Protein AF-S2LJ54-F1 (afdb_monomer_lite)

Radius of gyration: 14.52 Å; chains: 1; bounding box: 32×29×34 Å

pLDDT: mean 86.24, std 15.61, range [25.53, 97.94]

Secondary structure (DSSP, 8-state):
-------TT-----B-TT-PBPS--SSSPPPSSPPPPPTTHHHHHHHHHHHHTT--S--EEEEEEETTEEEEEEEESSGGGGT---

Sequence (86 aa):
MIQNDKQKNETIDYFDTQWNLLDLRQNFPNSVEPLRKPKQLEKMLDVVRNLAVGKAGFIRVDLYEINGEVYFSEYTFFSDCGFANF

Structure (mmCIF, N/CA/C/O backbone):
data_AF-S2LJ54-F1
#
_entry.id   AF-S2LJ54-F1
#
loop_
_atom_site.group_PDB
_atom_site.id
_atom_site.type_symbol
_atom_site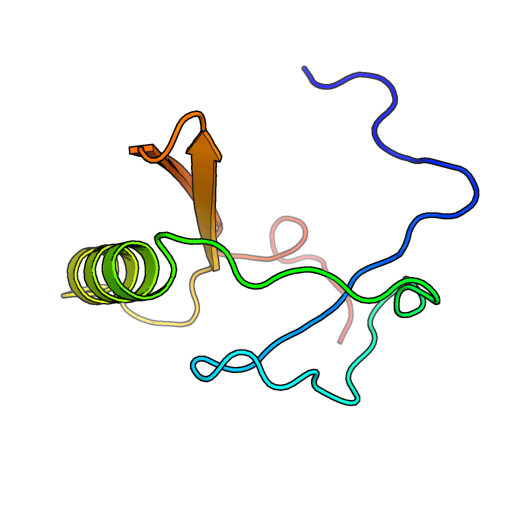.label_atom_id
_atom_site.label_alt_id
_atom_site.label_comp_id
_atom_site.label_asym_id
_atom_site.label_entity_id
_atom_site.label_seq_id
_atom_site.pdbx_PDB_ins_code
_atom_site.Cartn_x
_atom_site.Cartn_y
_atom_site.Cartn_z
_atom_site.occupancy
_atom_site.B_iso_or_equiv
_atom_site.auth_seq_id
_atom_site.auth_comp_id
_atom_site.auth_asym_id
_atom_site.auth_atom_id
_atom_site.pdbx_PDB_model_num
ATOM 1 N N . MET A 1 1 ? 9.840 -14.864 5.952 1.00 28.44 1 MET A N 1
ATOM 2 C CA . MET A 1 1 ? 10.883 -14.765 4.911 1.00 28.44 1 MET A CA 1
ATOM 3 C C . MET A 1 1 ? 10.230 -15.198 3.613 1.00 28.44 1 MET A C 1
ATOM 5 O O . MET A 1 1 ? 9.941 -16.379 3.476 1.00 28.44 1 MET A O 1
ATOM 9 N N . ILE A 1 2 ? 9.871 -14.260 2.738 1.00 29.94 2 ILE A N 1
ATOM 10 C CA . ILE A 1 2 ? 9.403 -14.617 1.395 1.00 29.94 2 ILE A CA 1
ATOM 11 C C . ILE A 1 2 ? 10.670 -14.842 0.573 1.00 29.94 2 ILE A C 1
ATOM 13 O O . ILE A 1 2 ? 11.502 -13.949 0.449 1.00 29.94 2 ILE A O 1
ATOM 17 N N . GLN A 1 3 ? 10.869 -16.075 0.126 1.00 25.53 3 GLN A N 1
ATOM 18 C CA . GLN A 1 3 ? 12.018 -16.496 -0.666 1.00 25.53 3 GLN A CA 1
ATOM 19 C C . GLN A 1 3 ? 11.524 -16.640 -2.117 1.00 25.53 3 GLN A C 1
ATOM 21 O O . GLN A 1 3 ? 10.516 -17.308 -2.327 1.00 25.53 3 GLN A O 1
ATOM 26 N N . ASN A 1 4 ? 12.211 -16.018 -3.087 1.00 34.47 4 ASN A N 1
ATOM 27 C CA . ASN A 1 4 ? 11.854 -15.943 -4.523 1.00 34.47 4 ASN A CA 1
ATOM 28 C C . ASN A 1 4 ? 10.641 -15.055 -4.904 1.00 34.47 4 ASN A C 1
ATOM 30 O O . ASN A 1 4 ? 9.784 -15.507 -5.662 1.00 34.47 4 ASN A O 1
ATOM 34 N N . ASP A 1 5 ? 10.554 -13.798 -4.449 1.00 52.00 5 ASP A N 1
ATOM 35 C CA . ASP A 1 5 ? 9.492 -12.878 -4.920 1.00 52.00 5 ASP A CA 1
ATOM 36 C C . ASP A 1 5 ? 9.749 -12.285 -6.324 1.00 52.00 5 ASP A C 1
ATOM 38 O O . ASP A 1 5 ? 8.802 -11.943 -7.028 1.00 52.00 5 ASP A O 1
ATOM 42 N N . LYS A 1 6 ? 11.010 -12.235 -6.774 1.00 55.81 6 LYS A N 1
ATOM 43 C CA . LYS A 1 6 ? 11.388 -11.625 -8.059 1.00 55.81 6 LYS A CA 1
ATOM 44 C C . LYS A 1 6 ? 11.152 -12.576 -9.223 1.00 55.81 6 LYS A C 1
ATOM 46 O O . LYS A 1 6 ? 12.001 -13.406 -9.562 1.00 55.81 6 LYS A O 1
ATOM 51 N N . GLN A 1 7 ? 9.993 -12.452 -9.857 1.00 66.94 7 GLN A N 1
ATOM 52 C CA . GLN A 1 7 ? 9.726 -13.113 -11.130 1.00 66.94 7 GLN A CA 1
ATOM 53 C C . GLN A 1 7 ? 10.460 -12.391 -12.266 1.00 66.94 7 GLN A C 1
ATOM 55 O O . GLN A 1 7 ? 10.627 -11.176 -12.255 1.00 66.94 7 GLN A O 1
ATOM 60 N N . LYS A 1 8 ? 10.883 -13.142 -13.291 1.00 69.12 8 LYS A N 1
ATOM 61 C CA . LYS A 1 8 ? 11.644 -12.601 -14.435 1.00 69.12 8 LYS A CA 1
ATOM 62 C C . LYS A 1 8 ? 10.888 -11.503 -15.206 1.00 69.12 8 LYS A C 1
ATOM 64 O O . LYS A 1 8 ? 11.522 -10.681 -15.854 1.00 69.12 8 LYS A O 1
ATOM 69 N N . ASN A 1 9 ? 9.558 -11.508 -15.105 1.00 79.31 9 ASN A N 1
ATOM 70 C CA . ASN A 1 9 ? 8.639 -10.586 -15.767 1.00 79.31 9 ASN A CA 1
ATOM 71 C C . ASN A 1 9 ? 7.720 -9.915 -14.731 1.00 79.31 9 ASN A C 1
ATOM 73 O O . ASN A 1 9 ? 6.500 -9.975 -14.852 1.00 79.31 9 ASN A O 1
ATOM 77 N N . GLU A 1 10 ? 8.297 -9.368 -13.664 1.00 84.62 10 GLU A N 1
ATOM 78 C CA . GLU A 1 10 ? 7.538 -8.626 -12.657 1.00 84.62 10 GLU A CA 1
ATOM 79 C C . GLU A 1 10 ? 6.911 -7.363 -13.266 1.00 84.62 10 GLU A C 1
ATOM 81 O O . GLU A 1 10 ? 7.553 -6.630 -14.024 1.00 84.62 10 GLU A O 1
ATOM 86 N N . THR A 1 11 ? 5.641 -7.132 -12.942 1.00 89.19 11 THR A N 1
ATOM 87 C CA . THR A 1 11 ? 4.855 -5.983 -13.398 1.00 89.19 11 THR A CA 1
ATOM 88 C C . THR A 1 11 ? 4.197 -5.318 -12.201 1.00 89.19 11 THR A C 1
ATOM 90 O O . THR A 1 11 ? 3.692 -6.018 -11.321 1.00 89.19 11 THR A O 1
ATOM 93 N N . ILE A 1 12 ? 4.152 -3.987 -12.181 1.00 89.88 12 ILE A N 1
ATOM 94 C CA . ILE A 1 12 ? 3.482 -3.222 -11.124 1.00 89.88 12 ILE A CA 1
ATOM 95 C C . ILE A 1 12 ? 2.523 -2.228 -11.764 1.00 89.88 12 ILE A C 1
ATOM 97 O O . ILE A 1 12 ? 2.923 -1.403 -12.583 1.00 89.88 12 ILE A O 1
ATOM 101 N N . ASP A 1 13 ? 1.266 -2.289 -11.334 1.00 92.38 13 ASP A N 1
ATOM 102 C CA . ASP A 1 13 ? 0.223 -1.363 -11.749 1.00 92.38 13 ASP A CA 1
ATOM 103 C C . ASP A 1 13 ? -0.171 -0.432 -10.609 1.00 92.38 13 ASP A C 1
ATOM 105 O O . ASP A 1 13 ? -0.306 -0.843 -9.454 1.00 92.38 13 ASP A O 1
ATOM 109 N N . TYR A 1 14 ? -0.398 0.830 -10.957 1.00 93.62 14 TYR A N 1
ATOM 110 C CA . TYR A 1 14 ? -0.844 1.861 -10.033 1.00 93.62 14 TYR A CA 1
ATOM 111 C C . TYR A 1 14 ? -2.244 2.300 -10.429 1.00 93.62 14 TYR A C 1
ATOM 113 O O . TYR A 1 14 ? -2.490 2.636 -11.585 1.00 93.62 14 TYR A O 1
ATOM 121 N N . PHE A 1 15 ? -3.152 2.322 -9.463 1.00 95.00 15 PHE A N 1
ATOM 122 C CA . PHE A 1 15 ? -4.528 2.756 -9.663 1.00 95.00 15 PHE A CA 1
ATOM 123 C C . PHE A 1 15 ? -4.845 3.920 -8.731 1.00 95.00 15 PHE A C 1
ATOM 125 O O . PHE A 1 15 ? -4.299 4.009 -7.628 1.00 95.00 15 PHE A O 1
ATOM 132 N N . ASP A 1 16 ? -5.743 4.802 -9.159 1.00 96.25 16 ASP A N 1
ATOM 133 C CA . ASP A 1 16 ? -6.350 5.770 -8.251 1.00 96.25 16 ASP A CA 1
ATOM 134 C C . ASP A 1 16 ? -7.411 5.118 -7.343 1.00 96.25 16 ASP A C 1
ATOM 136 O O . ASP A 1 16 ? -7.726 3.927 -7.429 1.00 96.25 16 ASP A O 1
ATOM 140 N N . THR A 1 17 ? -8.003 5.919 -6.457 1.00 96.38 17 THR A N 1
ATOM 141 C CA . THR A 1 17 ? -9.046 5.456 -5.528 1.00 96.38 17 THR A CA 1
ATOM 142 C C . THR A 1 17 ? -10.350 5.053 -6.222 1.00 96.38 17 THR A C 1
ATOM 144 O O . THR A 1 17 ? -11.189 4.403 -5.603 1.00 96.38 17 THR A O 1
ATOM 147 N N .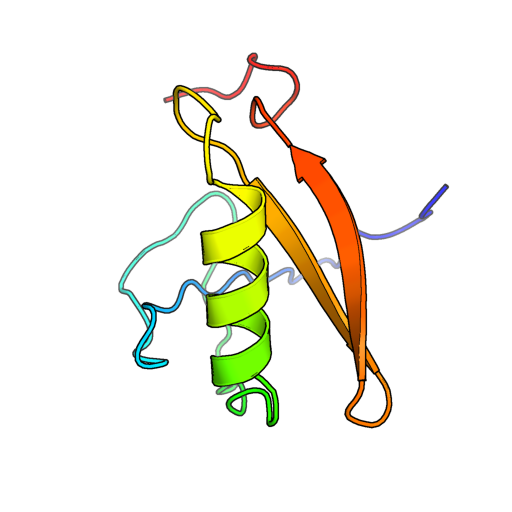 GLN A 1 18 ? -10.530 5.396 -7.498 1.00 97.25 18 GLN A N 1
ATOM 148 C CA . GLN A 1 18 ? -11.681 5.016 -8.315 1.00 97.25 18 GLN A CA 1
ATOM 149 C C . GLN A 1 18 ? -11.417 3.764 -9.164 1.00 97.25 18 GLN A C 1
ATOM 151 O O . GLN A 1 18 ? -12.330 3.302 -9.850 1.00 97.25 18 GLN A O 1
ATOM 156 N N . TRP A 1 19 ? -10.235 3.149 -9.035 1.00 96.00 19 TRP A N 1
ATOM 157 C CA . TRP A 1 19 ? -9.776 2.006 -9.828 1.00 96.00 19 TRP A CA 1
ATOM 158 C C . TRP A 1 19 ? -9.458 2.347 -11.295 1.00 96.00 19 TRP A C 1
ATOM 160 O O . TRP A 1 19 ? -9.513 1.477 -12.165 1.00 96.00 19 TRP A O 1
ATOM 170 N N . ASN A 1 20 ? -9.102 3.598 -11.590 1.00 95.62 20 ASN A N 1
ATOM 171 C CA . ASN A 1 20 ? -8.560 3.961 -12.898 1.00 95.62 20 ASN A CA 1
ATOM 172 C C . ASN A 1 20 ? -7.055 3.679 -12.920 1.00 95.62 20 ASN A C 1
ATOM 174 O O . ASN A 1 20 ? -6.338 4.082 -12.002 1.00 95.62 20 ASN A O 1
ATOM 178 N N . LEU A 1 21 ? -6.580 2.995 -13.965 1.00 93.06 21 LEU A N 1
ATOM 179 C CA . LEU A 1 21 ? -5.151 2.754 -14.166 1.00 93.06 21 LEU A CA 1
ATOM 180 C C . LEU A 1 21 ? -4.444 4.091 -14.413 1.00 93.06 21 LEU A C 1
ATOM 182 O O . LEU A 1 21 ? -4.860 4.876 -15.265 1.00 93.06 21 LEU A O 1
ATOM 186 N N . LEU A 1 22 ? -3.375 4.333 -13.667 1.00 92.50 22 LEU A N 1
ATOM 187 C CA . LEU A 1 22 ? -2.544 5.519 -13.794 1.00 92.50 22 LEU A CA 1
ATOM 188 C C . LEU A 1 22 ? -1.410 5.257 -14.786 1.00 92.50 22 LEU A C 1
ATOM 190 O O . LEU A 1 22 ? -0.791 4.193 -14.763 1.00 92.50 22 LEU A O 1
ATOM 194 N N . ASP A 1 23 ? -1.092 6.254 -15.612 1.00 90.62 23 ASP A N 1
ATOM 195 C CA . ASP A 1 23 ? 0.102 6.246 -16.466 1.00 90.62 23 ASP A CA 1
ATOM 196 C C . ASP A 1 23 ? 1.352 6.557 -15.622 1.00 90.62 23 ASP A C 1
ATOM 198 O O . ASP A 1 23 ? 1.929 7.642 -15.670 1.00 90.62 23 ASP A O 1
ATOM 202 N N . LEU A 1 24 ? 1.695 5.614 -14.740 1.00 86.56 24 LEU A N 1
ATOM 203 C CA . LEU A 1 24 ? 2.803 5.686 -13.792 1.00 86.56 24 LEU A CA 1
ATOM 204 C C . LEU A 1 24 ? 3.588 4.378 -13.810 1.00 86.56 24 LEU A C 1
ATOM 206 O O . LEU A 1 24 ? 3.013 3.288 -13.830 1.00 86.56 24 LEU A O 1
ATOM 210 N N . ARG A 1 25 ? 4.917 4.496 -13.752 1.00 85.00 25 ARG A N 1
ATOM 211 C CA . ARG A 1 25 ? 5.853 3.369 -13.691 1.00 85.00 25 ARG A CA 1
ATOM 212 C C . ARG A 1 25 ? 6.998 3.695 -12.744 1.00 85.00 25 ARG A C 1
ATOM 214 O O . ARG A 1 25 ? 7.432 4.842 -12.669 1.00 85.00 25 ARG A O 1
ATOM 221 N N . GLN A 1 26 ? 7.487 2.677 -12.044 1.00 79.19 26 GLN A N 1
ATO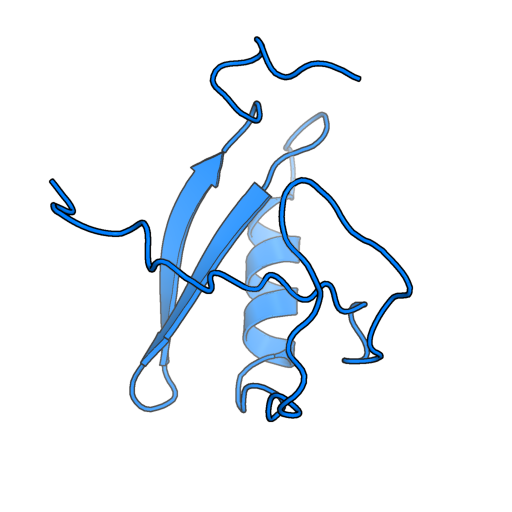M 222 C CA . GLN A 1 26 ? 8.754 2.731 -11.312 1.00 79.19 26 GLN A CA 1
ATOM 223 C C . GLN A 1 26 ? 9.765 1.808 -12.007 1.00 79.19 26 GLN A C 1
ATOM 225 O O . GLN A 1 26 ? 10.005 1.941 -13.203 1.00 79.19 26 GLN A O 1
ATOM 230 N N . ASN A 1 27 ? 10.323 0.838 -11.279 1.00 83.50 27 ASN A N 1
ATOM 231 C CA . ASN A 1 27 ? 11.336 -0.094 -11.779 1.00 83.50 27 ASN A CA 1
ATOM 232 C C . ASN A 1 27 ? 10.768 -1.204 -12.679 1.00 83.50 27 ASN A C 1
ATOM 234 O O . ASN A 1 27 ? 11.536 -1.957 -13.274 1.00 83.50 27 ASN A O 1
ATOM 238 N N . PHE A 1 28 ? 9.441 -1.315 -12.770 1.00 86.88 28 PHE A N 1
ATOM 239 C CA . PHE A 1 28 ? 8.746 -2.395 -13.462 1.00 86.88 28 PHE A CA 1
ATOM 240 C C . PHE A 1 28 ? 7.707 -1.840 -14.440 1.00 86.88 28 PHE A C 1
ATOM 242 O O . PHE A 1 28 ? 7.114 -0.788 -14.169 1.00 86.88 28 PHE A O 1
ATOM 249 N N . PRO A 1 29 ? 7.483 -2.517 -15.581 1.00 88.31 29 PRO A N 1
ATOM 250 C CA . PRO A 1 29 ? 6.421 -2.148 -16.506 1.00 88.31 29 PRO A CA 1
ATOM 251 C C . PRO A 1 29 ? 5.036 -2.415 -15.901 1.00 88.31 29 PRO A C 1
ATOM 253 O O . PRO A 1 29 ? 4.887 -3.219 -14.979 1.00 88.31 29 PRO A O 1
ATOM 256 N N . ASN A 1 30 ? 4.016 -1.773 -16.471 1.00 88.44 30 ASN A N 1
ATOM 257 C CA . ASN A 1 30 ? 2.625 -2.142 -16.220 1.00 88.44 30 ASN A CA 1
ATOM 258 C C . ASN A 1 30 ? 2.329 -3.550 -16.746 1.00 88.44 30 ASN A C 1
ATOM 260 O O . ASN A 1 30 ? 2.968 -4.016 -17.696 1.00 88.44 30 ASN A O 1
ATOM 264 N N . SER A 1 31 ? 1.329 -4.200 -16.157 1.00 88.69 31 SER A N 1
ATOM 265 C CA . SER A 1 31 ? 0.820 -5.470 -16.663 1.00 88.69 31 SER A CA 1
ATOM 266 C C . SER A 1 31 ? 0.201 -5.288 -18.049 1.00 88.69 31 SER A C 1
ATOM 268 O O . SER A 1 31 ? -0.498 -4.311 -18.320 1.00 88.69 31 SER A O 1
ATOM 270 N N . VAL A 1 32 ? 0.429 -6.259 -18.936 1.00 86.06 32 VAL A N 1
ATOM 271 C CA . VAL A 1 32 ? -0.300 -6.358 -20.215 1.00 86.06 32 VAL A CA 1
ATOM 272 C C . VAL A 1 32 ? -1.707 -6.932 -20.024 1.00 86.06 32 VAL A C 1
ATOM 274 O O . VAL A 1 32 ? -2.578 -6.725 -20.864 1.00 86.06 32 VAL A O 1
ATOM 277 N N . GLU A 1 33 ? -1.928 -7.630 -18.908 1.00 86.69 33 GLU A N 1
ATOM 278 C CA . GLU A 1 33 ? -3.204 -8.232 -18.538 1.00 86.69 33 GLU A CA 1
ATOM 279 C C . GLU A 1 33 ? -3.968 -7.309 -17.578 1.00 86.69 33 GLU A C 1
ATOM 281 O O . GLU A 1 33 ? -3.407 -6.899 -16.555 1.00 86.69 33 GLU A O 1
ATOM 286 N N . PRO A 1 34 ? -5.248 -6.997 -17.847 1.00 81.44 34 PRO A N 1
ATOM 287 C CA . PRO A 1 34 ? -6.034 -6.118 -16.993 1.00 81.44 34 PRO A CA 1
ATOM 288 C C . PRO A 1 34 ? -6.355 -6.769 -15.641 1.00 81.44 34 PRO A C 1
ATOM 290 O O . PRO A 1 34 ? -6.825 -7.907 -15.567 1.00 81.44 34 PRO A O 1
ATOM 293 N N . LEU A 1 35 ? -6.184 -6.009 -14.556 1.00 89.00 35 LEU A N 1
ATOM 294 C CA . LEU A 1 35 ? -6.501 -6.462 -13.203 1.00 89.00 35 LEU A CA 1
ATOM 295 C C . LEU A 1 35 ? -7.955 -6.149 -12.821 1.00 89.00 35 LEU A C 1
ATOM 297 O O . LEU A 1 35 ? -8.449 -5.029 -12.990 1.00 89.00 35 LEU A O 1
ATOM 301 N N . ARG A 1 36 ? -8.655 -7.131 -12.241 1.00 90.88 36 ARG A N 1
ATOM 302 C CA . ARG A 1 36 ? -10.021 -6.920 -11.745 1.00 90.88 36 ARG A CA 1
ATOM 303 C C . ARG A 1 36 ? -10.012 -6.093 -10.459 1.00 90.88 36 ARG A C 1
ATOM 305 O O . ARG A 1 36 ? -9.271 -6.408 -9.533 1.00 90.88 36 ARG A O 1
ATOM 312 N N . LYS A 1 37 ? -10.946 -5.140 -10.361 1.00 93.06 37 LYS A N 1
ATOM 313 C CA . LYS A 1 37 ? -11.247 -4.414 -9.119 1.00 93.06 37 LYS A CA 1
ATOM 314 C C . LYS A 1 37 ? -11.486 -5.377 -7.937 1.00 93.06 37 LYS A C 1
ATOM 316 O O . LYS A 1 37 ? -12.310 -6.294 -8.073 1.00 93.06 37 LYS A O 1
ATOM 321 N N . PRO A 1 38 ? -10.802 -5.178 -6.791 1.00 93.31 38 PRO A N 1
ATOM 322 C CA . PRO A 1 38 ? -11.072 -5.867 -5.537 1.00 93.31 38 PRO A CA 1
ATOM 323 C C . PRO A 1 38 ? -12.524 -5.664 -5.124 1.00 93.31 38 PRO A C 1
ATOM 325 O O . PRO A 1 38 ? -13.068 -4.563 -5.252 1.00 93.31 38 PRO A O 1
ATOM 328 N N . LYS A 1 39 ? -13.166 -6.713 -4.607 1.00 96.44 39 LYS A N 1
ATOM 329 C CA . LYS A 1 39 ? -14.560 -6.603 -4.153 1.00 96.44 39 LYS A CA 1
ATOM 330 C C . LYS A 1 39 ? -14.659 -5.683 -2.940 1.00 96.44 39 LYS A C 1
ATOM 332 O O . LYS A 1 39 ? -15.678 -5.025 -2.762 1.00 96.44 39 LYS A O 1
ATOM 337 N N . GLN A 1 40 ? -13.603 -5.637 -2.131 1.00 97.56 40 GLN A N 1
ATOM 338 C CA . GLN A 1 40 ? -13.545 -4.882 -0.886 1.00 97.56 40 GLN A CA 1
ATOM 339 C C . GLN A 1 40 ? -12.825 -3.531 -1.018 1.00 97.56 40 GLN A C 1
ATOM 341 O O . GLN A 1 40 ? -12.392 -2.995 -0.001 1.00 97.56 40 GLN A O 1
ATOM 346 N N . LEU A 1 41 ? -12.698 -2.953 -2.226 1.00 97.19 41 LEU A N 1
ATOM 347 C CA . LEU A 1 41 ? -11.958 -1.692 -2.410 1.00 97.19 41 LEU A CA 1
ATOM 348 C C . LEU A 1 41 ? -12.458 -0.578 -1.475 1.00 97.19 41 LEU A C 1
ATOM 350 O O . LEU A 1 41 ? -11.649 0.063 -0.817 1.00 97.19 41 LEU A O 1
ATOM 354 N N . GLU A 1 42 ? -13.772 -0.382 -1.356 1.00 97.94 42 GLU A N 1
ATOM 355 C CA . GLU A 1 42 ? -14.322 0.655 -0.468 1.00 97.94 42 GLU A CA 1
ATOM 356 C C . GLU A 1 42 ? -13.963 0.403 1.005 1.00 97.94 42 GLU A C 1
ATOM 358 O O . GLU A 1 42 ? -13.488 1.305 1.691 1.00 97.94 42 GLU A O 1
ATOM 363 N N . LYS A 1 43 ? -14.078 -0.851 1.472 1.00 97.88 43 LYS A N 1
ATOM 364 C CA . LYS A 1 43 ? -13.674 -1.247 2.832 1.00 97.88 43 LYS A CA 1
ATOM 365 C C . LYS A 1 43 ? -12.180 -1.005 3.055 1.00 97.88 43 LYS A C 1
ATOM 367 O O . LYS A 1 43 ? -11.794 -0.524 4.115 1.00 97.88 43 LYS A O 1
ATOM 372 N N . MET A 1 44 ? -11.336 -1.307 2.067 1.00 97.62 44 MET A N 1
ATOM 373 C CA . MET A 1 44 ? -9.900 -1.019 2.124 1.00 97.62 44 MET A CA 1
ATOM 374 C C . MET A 1 44 ? -9.631 0.484 2.233 1.00 97.62 44 MET A C 1
ATOM 376 O O . MET A 1 44 ? -8.838 0.890 3.081 1.00 97.62 44 MET A O 1
ATOM 380 N N . LEU A 1 45 ? -10.319 1.308 1.434 1.00 97.56 45 LEU A N 1
ATOM 381 C CA . LEU A 1 45 ? -10.209 2.768 1.483 1.00 97.56 45 LEU A CA 1
ATOM 382 C C . LEU A 1 45 ? -10.629 3.330 2.851 1.00 97.56 45 LEU A C 1
ATOM 384 O O . LEU A 1 45 ? -9.951 4.202 3.392 1.00 97.56 45 LEU A O 1
ATOM 388 N N . ASP A 1 46 ? -11.697 2.810 3.452 1.00 97.81 46 ASP A N 1
ATOM 389 C CA . AS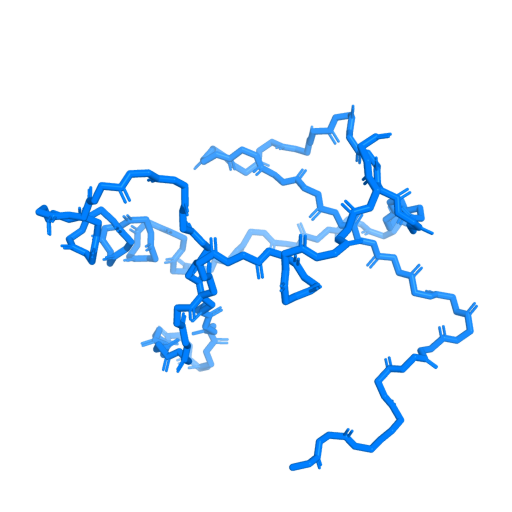P A 1 46 ? -12.122 3.210 4.798 1.00 97.81 46 ASP A CA 1
ATOM 390 C C . ASP A 1 46 ? -11.123 2.790 5.879 1.00 97.81 46 ASP A C 1
ATOM 392 O O . ASP A 1 46 ? -10.815 3.570 6.785 1.00 97.81 46 ASP A O 1
ATOM 396 N N . VAL A 1 47 ? -10.566 1.581 5.773 1.00 96.75 47 VAL A N 1
ATOM 397 C CA . VAL A 1 47 ? -9.509 1.109 6.674 1.00 96.75 47 VAL A CA 1
ATOM 398 C C . VAL A 1 47 ? -8.299 2.040 6.600 1.00 96.75 47 VAL A C 1
ATOM 400 O O . VAL A 1 47 ? -7.869 2.536 7.640 1.00 96.75 47 VAL A O 1
ATOM 403 N N . VAL A 1 48 ? -7.780 2.357 5.407 1.00 95.50 48 VAL A N 1
ATOM 404 C CA . VAL A 1 48 ? -6.600 3.238 5.296 1.00 95.50 48 VAL A CA 1
ATOM 405 C C . VAL A 1 48 ? -6.882 4.664 5.771 1.00 95.50 48 VAL A C 1
ATOM 407 O O . VAL A 1 48 ? -6.022 5.249 6.426 1.00 95.50 48 VAL A O 1
ATOM 410 N N . ARG A 1 49 ? -8.088 5.208 5.539 1.00 95.00 49 ARG A N 1
ATOM 411 C CA . ARG A 1 49 ? -8.490 6.526 6.070 1.00 95.00 49 ARG A CA 1
ATOM 412 C C . ARG A 1 49 ? -8.429 6.551 7.593 1.00 95.00 49 ARG A C 1
ATOM 414 O O . ARG A 1 49 ? -7.863 7.482 8.157 1.00 95.00 49 ARG A O 1
ATOM 421 N N . ASN A 1 50 ? -8.955 5.518 8.250 1.00 95.62 50 ASN A N 1
ATOM 422 C CA . ASN A 1 50 ? -8.923 5.405 9.708 1.00 95.62 50 ASN A CA 1
ATOM 423 C C . ASN A 1 50 ? -7.498 5.203 10.244 1.00 95.62 50 ASN A C 1
ATOM 425 O O . ASN A 1 50 ? -7.109 5.834 11.223 1.00 95.62 50 ASN A O 1
ATOM 429 N N . LEU A 1 51 ? -6.695 4.365 9.584 1.00 94.31 51 LEU A N 1
ATOM 430 C CA . LEU A 1 51 ? -5.300 4.102 9.958 1.00 94.31 51 LEU A CA 1
ATOM 431 C C . LEU A 1 51 ? -4.385 5.332 9.801 1.00 94.31 51 LEU A C 1
ATOM 433 O O . LEU A 1 51 ? -3.367 5.445 10.500 1.00 94.31 51 LEU A O 1
ATOM 437 N N . ALA A 1 52 ? -4.746 6.248 8.899 1.00 92.12 52 ALA A N 1
ATOM 438 C CA . ALA A 1 52 ? -4.041 7.501 8.654 1.00 92.12 52 ALA A CA 1
ATOM 439 C C . ALA A 1 52 ? -4.372 8.607 9.674 1.00 92.12 52 ALA A C 1
ATOM 441 O O . ALA A 1 52 ? -3.609 9.569 9.785 1.00 92.12 52 ALA A O 1
ATOM 442 N N . VAL A 1 53 ? -5.464 8.495 10.442 1.00 93.69 53 VAL A N 1
ATOM 443 C CA . VAL A 1 53 ? -5.834 9.510 11.444 1.00 93.69 53 VAL A CA 1
ATOM 444 C C . VAL A 1 53 ? -4.701 9.689 12.458 1.00 93.69 53 VAL A C 1
ATOM 446 O O . VAL A 1 53 ? -4.225 8.734 13.070 1.00 93.69 53 VAL A O 1
ATOM 449 N N . GLY A 1 54 ? -4.260 10.937 12.637 1.00 91.50 54 GLY A N 1
ATOM 450 C CA . GLY A 1 54 ? -3.189 11.292 13.573 1.00 91.50 54 GLY A CA 1
ATOM 451 C C . GLY A 1 54 ? -1.776 10.916 13.113 1.00 91.50 54 GLY A C 1
ATOM 452 O O . GLY A 1 54 ? -0.831 11.086 13.881 1.00 91.50 54 GLY A O 1
ATOM 453 N N . LYS A 1 55 ? -1.601 10.421 11.882 1.00 87.81 55 LYS A N 1
ATOM 454 C CA . LYS A 1 55 ? -0.283 10.161 11.296 1.00 87.81 55 LYS A CA 1
ATOM 455 C C . LYS A 1 55 ? 0.194 11.370 10.494 1.00 87.81 55 LYS A C 1
ATOM 457 O O . LYS A 1 55 ? -0.578 11.973 9.756 1.00 87.81 55 LYS A O 1
ATOM 462 N N . ALA A 1 56 ? 1.471 11.715 10.635 1.00 82.50 56 ALA A N 1
ATOM 463 C CA . ALA A 1 56 ? 2.103 12.785 9.870 1.00 82.50 56 ALA A CA 1
ATOM 464 C C . ALA A 1 56 ? 2.968 12.203 8.744 1.00 82.50 56 ALA A C 1
ATOM 466 O O . ALA A 1 56 ? 3.685 11.226 8.955 1.00 82.50 56 ALA A O 1
ATOM 467 N N . GLY A 1 57 ? 2.934 12.843 7.573 1.00 86.75 57 GLY A N 1
ATOM 468 C CA . GLY A 1 57 ? 3.759 12.479 6.420 1.00 86.75 57 GLY A CA 1
ATOM 469 C C . GLY A 1 57 ? 3.146 11.415 5.505 1.00 86.75 57 GLY A C 1
ATOM 470 O O . GLY A 1 57 ? 1.971 11.068 5.609 1.00 86.75 57 GLY A O 1
ATOM 471 N N . PHE A 1 58 ? 3.962 10.937 4.566 1.00 88.06 58 PHE A N 1
ATOM 472 C CA . PHE A 1 58 ? 3.601 9.871 3.637 1.00 88.06 58 PHE A CA 1
ATOM 473 C C . PHE A 1 58 ? 3.817 8.503 4.290 1.00 88.06 58 PHE A C 1
ATOM 475 O O . PHE A 1 58 ? 4.871 8.250 4.868 1.00 88.06 58 PHE A O 1
ATOM 482 N N . ILE A 1 59 ? 2.822 7.621 4.191 1.00 90.44 59 ILE A N 1
ATOM 483 C CA . ILE A 1 59 ? 2.880 6.253 4.710 1.00 90.44 59 ILE A CA 1
ATOM 484 C C . ILE A 1 59 ? 2.177 5.344 3.707 1.00 90.44 59 ILE A C 1
ATOM 486 O O . ILE A 1 59 ? 1.077 5.660 3.250 1.00 90.44 59 ILE A O 1
ATOM 490 N N . ARG A 1 60 ? 2.787 4.200 3.396 1.00 92.69 60 ARG A N 1
ATOM 491 C CA . ARG A 1 60 ? 2.120 3.113 2.672 1.00 92.69 60 ARG A CA 1
ATOM 492 C C . ARG A 1 60 ? 1.519 2.132 3.669 1.00 92.69 60 ARG A C 1
ATOM 494 O O . ARG A 1 60 ? 2.107 1.875 4.721 1.00 92.69 60 ARG A O 1
ATOM 501 N N . VAL A 1 61 ? 0.345 1.616 3.337 1.00 94.19 61 VAL A N 1
ATOM 502 C CA . VAL A 1 61 ? -0.363 0.617 4.135 1.00 94.19 61 VAL A CA 1
ATOM 503 C C . VAL A 1 61 ? -0.617 -0.588 3.255 1.00 94.19 61 VAL A C 1
ATOM 505 O O . VAL A 1 61 ? -1.274 -0.462 2.220 1.00 94.19 61 VAL A O 1
ATOM 508 N N . ASP A 1 62 ? -0.151 -1.744 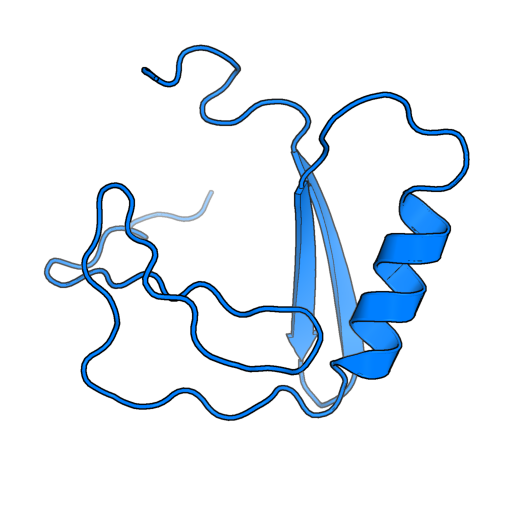3.706 1.00 94.88 62 ASP A N 1
ATOM 509 C CA . ASP A 1 62 ? -0.297 -2.988 2.965 1.00 94.88 62 ASP A CA 1
ATOM 510 C C . ASP A 1 62 ? -1.550 -3.723 3.451 1.00 94.88 62 ASP A C 1
ATOM 512 O O . ASP A 1 62 ? -1.662 -4.099 4.625 1.00 94.88 62 ASP A O 1
ATOM 516 N N . LEU A 1 63 ? -2.507 -3.911 2.538 1.0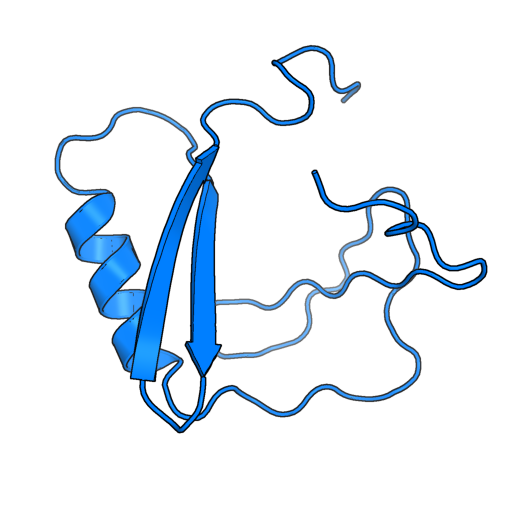0 96.31 63 LEU A N 1
ATOM 517 C CA . LEU A 1 63 ? -3.762 -4.624 2.770 1.00 96.31 63 LEU A CA 1
ATOM 518 C C . LEU A 1 63 ? -3.913 -5.790 1.787 1.00 96.31 63 LEU A C 1
ATOM 520 O O . LEU A 1 63 ? -3.580 -5.664 0.610 1.00 96.31 63 LEU A O 1
ATOM 524 N N . TYR A 1 64 ? -4.509 -6.889 2.248 1.00 95.12 64 TYR A N 1
ATOM 525 C CA . TYR A 1 64 ? -4.858 -8.042 1.412 1.00 95.12 64 TYR A CA 1
ATOM 526 C C . TYR A 1 64 ? -6.366 -8.306 1.428 1.00 95.12 64 TYR A C 1
ATOM 528 O O . TYR A 1 64 ? -6.987 -8.219 2.485 1.00 95.12 64 TYR A O 1
ATOM 536 N N . GLU A 1 65 ? -6.951 -8.676 0.280 1.00 94.69 65 GLU A N 1
ATOM 537 C CA . GLU A 1 65 ? -8.292 -9.282 0.205 1.00 94.69 65 GLU A CA 1
ATOM 538 C C . GLU A 1 65 ? -8.151 -10.802 0.078 1.00 94.69 65 GLU A C 1
ATOM 540 O O . GLU A 1 65 ? -7.669 -11.296 -0.941 1.00 94.69 65 GLU A O 1
ATOM 545 N N . ILE A 1 66 ? -8.594 -11.558 1.082 1.00 94.69 66 ILE A N 1
ATOM 546 C CA . ILE A 1 66 ? -8.591 -13.026 1.049 1.00 94.69 66 ILE A CA 1
ATOM 547 C C . ILE A 1 66 ? -9.992 -13.504 1.409 1.00 94.69 66 ILE A C 1
ATOM 549 O O . ILE A 1 66 ? -10.517 -13.166 2.464 1.00 94.69 66 ILE A O 1
ATOM 553 N N . ASN A 1 67 ? -10.618 -14.279 0.519 1.00 95.00 67 ASN A N 1
ATOM 554 C CA . ASN A 1 67 ? -11.982 -14.795 0.697 1.00 95.00 67 ASN A CA 1
ATOM 555 C C . ASN A 1 67 ? -13.028 -13.715 1.044 1.00 95.00 67 ASN A C 1
ATOM 557 O O . ASN A 1 67 ? -13.989 -13.981 1.758 1.00 95.00 67 ASN A O 1
ATOM 561 N N . GLY A 1 68 ? -12.862 -12.501 0.509 1.00 94.62 68 GLY A N 1
ATOM 562 C CA . GLY A 1 68 ? -13.768 -11.376 0.756 1.00 94.62 68 GLY A CA 1
ATOM 563 C C . GLY A 1 68 ? -13.517 -10.627 2.066 1.00 94.62 68 GLY A C 1
ATOM 564 O O . GLY A 1 68 ? -14.248 -9.681 2.351 1.00 94.62 68 GLY A O 1
ATOM 565 N N . GLU A 1 69 ? -12.483 -10.994 2.823 1.00 96.00 69 GLU A N 1
ATOM 566 C CA . GLU A 1 69 ? -12.057 -10.289 4.029 1.00 96.00 69 GLU A CA 1
ATOM 567 C C . GLU A 1 69 ? -10.787 -9.473 3.799 1.00 96.00 69 GLU A C 1
ATOM 569 O O . GLU A 1 69 ? -9.932 -9.846 2.996 1.00 96.00 69 GLU A O 1
ATOM 574 N N . VAL A 1 70 ? -10.684 -8.345 4.508 1.00 97.12 70 VAL A N 1
ATOM 575 C CA . VAL A 1 70 ? -9.559 -7.405 4.410 1.00 97.12 70 VAL A CA 1
ATOM 576 C C . VAL A 1 70 ? -8.632 -7.608 5.599 1.00 97.12 70 VAL A C 1
ATOM 578 O O . VAL A 1 70 ? -9.069 -7.500 6.744 1.00 97.12 70 VAL A O 1
ATOM 581 N N . TYR A 1 71 ? -7.355 -7.848 5.322 1.00 96.50 71 TYR A N 1
ATOM 582 C CA . TYR A 1 71 ? -6.323 -8.065 6.330 1.00 96.50 71 TYR A CA 1
ATOM 583 C C . TYR A 1 71 ? -5.266 -6.973 6.247 1.00 96.50 71 TYR A C 1
ATOM 585 O O . TYR A 1 71 ? -4.764 -6.676 5.165 1.00 96.50 71 TYR A O 1
ATOM 593 N N . PHE A 1 72 ? -4.924 -6.399 7.397 1.00 96.44 72 PHE A N 1
ATOM 594 C CA . PHE A 1 72 ? -3.783 -5.501 7.533 1.00 96.44 72 PHE A CA 1
ATOM 595 C C . PHE A 1 72 ? -2.494 -6.308 7.665 1.00 96.44 72 PHE A C 1
ATOM 597 O O . PHE A 1 72 ? -2.449 -7.270 8.433 1.00 96.44 72 PHE A O 1
ATOM 604 N N . SER A 1 73 ? -1.460 -5.885 6.942 1.00 94.50 73 SER A N 1
ATOM 605 C CA . SER A 1 73 ? -0.120 -6.455 7.034 1.00 94.50 73 SER A CA 1
ATOM 606 C C . SER A 1 73 ? 0.825 -5.522 7.787 1.00 94.50 73 SER A C 1
ATOM 608 O O . SER A 1 73 ? 1.233 -5.829 8.908 1.00 94.50 73 SER A O 1
ATOM 610 N N . GLU A 1 74 ? 1.138 -4.359 7.205 1.00 94.56 74 GLU A N 1
ATOM 611 C CA . GLU A 1 74 ? 2.142 -3.447 7.751 1.00 94.56 74 GLU A CA 1
ATOM 612 C C . GLU A 1 74 ? 1.918 -1.971 7.394 1.00 94.56 74 GLU A C 1
ATOM 614 O O . GLU A 1 74 ? 1.142 -1.615 6.503 1.00 94.56 74 GLU A O 1
ATOM 619 N N . TYR A 1 75 ? 2.653 -1.114 8.109 1.00 93.31 75 TYR A N 1
ATOM 620 C CA . TYR A 1 75 ? 2.942 0.257 7.704 1.00 93.31 75 TYR A CA 1
ATOM 621 C C . TYR A 1 75 ? 4.366 0.334 7.157 1.00 93.31 75 TYR A C 1
ATOM 623 O O . TYR A 1 75 ? 5.308 -0.014 7.872 1.00 93.31 75 TYR A O 1
ATOM 631 N N . THR A 1 76 ? 4.541 0.918 5.973 1.00 91.69 76 THR A N 1
ATOM 632 C CA . THR A 1 76 ? 5.860 1.331 5.483 1.00 91.69 76 THR A CA 1
ATOM 633 C C . THR A 1 76 ? 5.962 2.860 5.489 1.00 91.69 76 THR A C 1
ATOM 635 O O . THR A 1 76 ? 5.303 3.537 4.700 1.00 91.69 76 THR A O 1
ATOM 638 N N . PHE A 1 77 ? 6.807 3.423 6.359 1.00 89.06 77 PHE A N 1
ATOM 639 C CA . PHE A 1 77 ? 7.020 4.879 6.455 1.00 89.06 77 PHE A CA 1
ATOM 640 C C . PHE A 1 77 ? 7.998 5.417 5.405 1.00 89.06 77 PHE A C 1
ATOM 642 O O . PHE A 1 77 ? 7.892 6.564 4.986 1.00 89.06 77 PHE A O 1
ATOM 649 N N . PHE A 1 78 ? 8.943 4.583 4.968 1.00 87.56 78 PHE A N 1
ATOM 650 C CA . PHE A 1 78 ? 9.963 4.958 3.996 1.00 87.56 78 PHE A CA 1
ATOM 651 C C . PHE A 1 78 ? 10.178 3.813 3.014 1.00 87.56 78 PHE A C 1
ATOM 653 O O . PHE A 1 78 ? 10.465 2.686 3.424 1.00 87.56 78 PHE A O 1
ATOM 660 N N . SER A 1 79 ? 10.049 4.099 1.721 1.00 81.50 79 SER A N 1
ATOM 661 C CA . SER A 1 79 ? 10.414 3.147 0.671 1.00 81.50 79 SER A CA 1
ATOM 662 C C . SER A 1 79 ? 11.907 2.828 0.757 1.00 81.50 79 SER A C 1
ATOM 664 O O . SER A 1 79 ? 12.715 3.729 0.972 1.00 81.50 79 SER A O 1
ATOM 666 N N . ASP A 1 80 ? 12.262 1.551 0.600 1.00 80.31 80 ASP A N 1
ATOM 667 C CA . ASP A 1 80 ? 13.653 1.069 0.579 1.00 80.31 80 ASP A CA 1
ATOM 668 C C . ASP A 1 80 ? 14.495 1.543 1.782 1.00 80.31 80 ASP A C 1
ATOM 670 O O . ASP A 1 80 ? 15.618 2.026 1.647 1.00 80.31 80 ASP A O 1
ATOM 674 N N . CYS A 1 81 ? 13.905 1.496 2.985 1.00 80.56 81 CYS A N 1
ATOM 675 C CA . CYS A 1 81 ? 14.531 1.972 4.228 1.00 80.56 81 CYS A CA 1
ATOM 676 C C . CYS A 1 81 ? 14.964 3.460 4.182 1.00 80.56 81 CYS A C 1
ATOM 678 O O . CYS A 1 81 ? 15.799 3.898 4.967 1.00 80.56 81 CYS A O 1
ATOM 680 N N . GLY A 1 82 ? 14.383 4.254 3.277 1.00 81.06 82 GLY A N 1
ATOM 681 C CA . GLY A 1 82 ? 14.723 5.665 3.084 1.00 81.06 82 GLY A CA 1
ATOM 682 C C . GLY A 1 82 ? 15.920 5.917 2.163 1.00 81.06 82 GLY A C 1
ATOM 683 O O . GLY A 1 82 ? 16.337 7.065 2.046 1.00 81.06 82 GLY A O 1
ATOM 684 N N . PHE A 1 83 ? 16.455 4.885 1.500 1.00 80.38 83 PHE A N 1
ATOM 685 C CA . PHE A 1 83 ? 17.594 4.990 0.577 1.00 80.38 83 PHE A CA 1
ATOM 686 C C . PHE A 1 83 ? 17.203 4.926 -0.906 1.00 80.38 83 PHE A C 1
ATOM 688 O O . PHE A 1 83 ? 18.079 4.927 -1.770 1.00 80.38 83 PHE A O 1
ATOM 695 N N . ALA A 1 84 ? 15.903 4.893 -1.212 1.00 75.38 84 ALA A N 1
ATOM 696 C CA . ALA A 1 84 ? 15.427 4.932 -2.589 1.00 75.38 84 ALA A CA 1
ATOM 697 C C . ALA A 1 84 ? 15.890 6.221 -3.294 1.00 75.38 84 ALA A C 1
ATOM 699 O O . ALA A 1 84 ? 15.771 7.317 -2.745 1.00 75.38 84 ALA A O 1
ATOM 700 N N . ASN A 1 85 ? 16.387 6.083 -4.525 1.00 69.19 85 ASN A N 1
ATOM 701 C CA . ASN A 1 85 ? 16.714 7.224 -5.382 1.00 69.19 85 ASN A CA 1
ATOM 702 C C . ASN A 1 85 ? 15.430 7.925 -5.870 1.00 69.19 85 ASN A C 1
ATOM 704 O O . ASN A 1 85 ? 14.399 7.268 -6.040 1.00 69.19 85 ASN A O 1
ATOM 708 N N . PHE A 1 86 ? 15.517 9.240 -6.097 1.00 58.06 86 PHE A N 1
ATOM 709 C CA . PHE A 1 86 ? 14.446 10.075 -6.659 1.00 58.06 86 PHE A CA 1
ATOM 710 C C . PHE A 1 86 ? 14.555 10.195 -8.179 1.00 58.06 86 PHE A C 1
ATOM 712 O O . PHE A 1 86 ? 15.703 10.282 -8.675 1.00 58.06 86 PHE A O 1
#

Foldseek 3Di:
DDDPPDDPQDADWDADLVRHTDPDDDPHHHDPDDDDDDPCSVVVVVVVVVVCVPDDDDKDWDWDQDPNDIDTDDIDRDPPVPPDDD